Protein AF-A0AA39NBM0-F1 (afdb_monomer_lite)

Radius of gyration: 19.2 Å; chains: 1; bounding box: 53×34×44 Å

Sequence (79 aa):
RILSIQSLEAHHRFCEWMEGEYILPDTQNGSRHGFHGLNNPFILRCTIKTALGSGRPLYVILSDLIMLFPRQTTPLYGS

pLDDT: mean 85.26, std 13.92, range [40.94, 98.19]

Secondary structure (DSSP, 8-state):
-PPPHHHHHHHHHHHHHHHHTT-S-TT--TT-TT--TTHHHHHHHHHHHHHHHHT----------S-SS----------

Structure (mmCIF, N/CA/C/O backbone):
data_AF-A0AA39NBM0-F1
#
_entry.id   AF-A0AA39NBM0-F1
#
loop_
_atom_site.group_PDB
_atom_site.id
_atom_site.type_symbol
_atom_site.label_atom_id
_atom_site.label_alt_id
_atom_site.label_comp_id
_atom_site.label_asym_id
_atom_site.label_entity_id
_atom_site.label_seq_id
_atom_site.pdbx_PDB_ins_code
_atom_site.Cartn_x
_atom_site.Cartn_y
_atom_site.Cartn_z
_atom_site.occupancy
_atom_site.B_iso_or_equiv
_atom_site.auth_seq_id
_atom_site.auth_comp_id
_atom_site.auth_asym_id
_atom_site.auth_atom_id
_atom_site.pdbx_PDB_model_num
ATOM 1 N N . ARG A 1 1 ? 10.753 16.548 -13.530 1.00 50.66 1 ARG A N 1
ATOM 2 C CA . ARG A 1 1 ? 11.713 15.565 -14.089 1.00 50.66 1 ARG A CA 1
ATOM 3 C C . ARG A 1 1 ? 11.005 14.855 -15.228 1.00 50.66 1 ARG A C 1
ATOM 5 O O . ARG A 1 1 ? 9.927 14.335 -14.986 1.00 50.66 1 ARG A O 1
ATOM 12 N N . ILE A 1 2 ? 11.546 14.909 -16.441 1.00 53.22 2 ILE A N 1
ATOM 13 C CA . ILE A 1 2 ? 10.990 14.188 -17.592 1.00 53.22 2 ILE A CA 1
ATOM 14 C C . ILE A 1 2 ? 11.515 12.751 -17.513 1.00 53.22 2 ILE A C 1
ATOM 16 O O . ILE A 1 2 ? 12.723 12.559 -17.390 1.00 53.22 2 ILE A O 1
ATOM 20 N N . LEU A 1 3 ? 10.618 11.763 -17.515 1.00 67.31 3 LEU A N 1
ATOM 21 C CA . LEU A 1 3 ? 10.983 10.356 -17.678 1.00 67.31 3 LEU A CA 1
ATOM 22 C C . LEU A 1 3 ? 11.395 10.154 -19.139 1.00 67.31 3 LEU A C 1
ATOM 24 O O . LEU A 1 3 ? 10.638 10.494 -20.047 1.00 67.31 3 LEU A O 1
ATOM 28 N N . SER A 1 4 ? 12.607 9.653 -19.374 1.00 87.88 4 SER A N 1
ATOM 29 C CA . SER A 1 4 ? 13.028 9.275 -20.722 1.00 87.88 4 SER A CA 1
ATOM 30 C C . SER A 1 4 ? 12.301 8.000 -21.149 1.00 87.88 4 SER A C 1
ATOM 32 O O . SER A 1 4 ? 11.953 7.169 -20.307 1.00 87.88 4 SER A O 1
ATOM 34 N N . ILE A 1 5 ? 12.123 7.805 -22.456 1.00 89.50 5 ILE A N 1
ATOM 35 C CA . ILE A 1 5 ? 11.547 6.567 -23.010 1.00 89.50 5 ILE A CA 1
ATOM 36 C C . ILE A 1 5 ? 12.314 5.337 -22.492 1.00 89.50 5 ILE A C 1
ATOM 38 O O . ILE A 1 5 ? 11.704 4.369 -22.053 1.00 89.50 5 ILE A O 1
ATOM 42 N N . GLN A 1 6 ? 13.645 5.430 -22.418 1.00 88.81 6 GLN A N 1
ATOM 43 C CA . GLN A 1 6 ? 14.504 4.383 -21.855 1.00 88.81 6 GLN A CA 1
ATOM 44 C C . GLN A 1 6 ? 14.191 4.085 -20.380 1.00 88.81 6 GLN A C 1
ATOM 46 O O . GLN A 1 6 ? 14.157 2.926 -19.976 1.00 88.81 6 GLN A O 1
ATOM 51 N N . SER A 1 7 ? 13.942 5.118 -19.566 1.00 87.00 7 SER A N 1
ATOM 52 C CA . SER A 1 7 ? 13.566 4.927 -18.158 1.00 87.00 7 SER A CA 1
ATOM 53 C C . SER A 1 7 ? 12.188 4.281 -18.003 1.00 87.00 7 SER A C 1
ATOM 55 O O . SER A 1 7 ? 11.987 3.507 -17.070 1.00 87.00 7 SER A O 1
ATOM 57 N N . LEU A 1 8 ? 11.263 4.550 -18.930 1.00 88.19 8 LEU A N 1
ATOM 58 C CA . LEU A 1 8 ? 9.937 3.937 -18.945 1.00 88.19 8 LEU A CA 1
ATOM 59 C C . LEU A 1 8 ? 10.028 2.445 -19.292 1.00 88.19 8 LEU A C 1
ATOM 61 O O . LEU A 1 8 ? 9.444 1.616 -18.603 1.00 88.19 8 LEU A O 1
ATOM 65 N N . GLU A 1 9 ? 10.808 2.092 -20.314 1.00 91.19 9 GLU A N 1
ATOM 66 C CA . GLU A 1 9 ? 11.021 0.697 -20.713 1.00 91.19 9 GLU A CA 1
ATOM 67 C C . GLU A 1 9 ? 11.707 -0.115 -19.607 1.00 91.19 9 GLU A C 1
ATOM 69 O O . GLU A 1 9 ? 11.265 -1.213 -19.266 1.00 91.19 9 GLU A O 1
ATOM 74 N N . ALA A 1 10 ? 12.750 0.449 -18.989 1.00 90.38 10 ALA A N 1
ATOM 75 C CA . ALA A 1 10 ? 13.415 -0.176 -17.851 1.00 90.38 10 ALA A CA 1
ATOM 76 C C . ALA A 1 10 ? 12.448 -0.386 -16.675 1.00 90.38 10 ALA A C 1
ATOM 78 O O . ALA A 1 10 ? 12.456 -1.452 -16.063 1.00 90.38 10 ALA A O 1
ATOM 79 N N . HIS A 1 11 ? 11.591 0.600 -16.387 1.00 89.88 11 HIS A N 1
ATOM 80 C CA . HIS A 1 11 ? 10.568 0.486 -15.350 1.00 89.88 11 HIS A CA 1
ATOM 81 C C . HIS A 1 11 ? 9.589 -0.658 -15.636 1.00 89.88 11 HIS A C 1
ATOM 83 O O . HIS A 1 11 ? 9.377 -1.493 -14.761 1.00 89.88 11 HIS A O 1
ATOM 89 N N . HIS A 1 12 ? 9.058 -0.745 -16.859 1.00 88.94 12 HIS A N 1
ATOM 90 C CA . HIS A 1 12 ? 8.139 -1.815 -17.252 1.00 88.94 12 HIS A CA 1
ATOM 91 C C . HIS A 1 12 ? 8.755 -3.204 -17.076 1.00 88.94 12 HIS A C 1
ATOM 93 O O . HIS A 1 12 ? 8.190 -4.035 -16.369 1.00 88.94 12 HIS A O 1
ATOM 99 N N . ARG A 1 13 ? 9.950 -3.428 -17.635 1.00 92.81 13 ARG A N 1
ATOM 100 C CA . ARG A 1 13 ? 10.645 -4.721 -17.528 1.00 92.81 13 ARG A CA 1
ATOM 101 C C . ARG A 1 13 ? 10.942 -5.099 -16.079 1.00 92.81 13 ARG A C 1
ATOM 103 O O . ARG A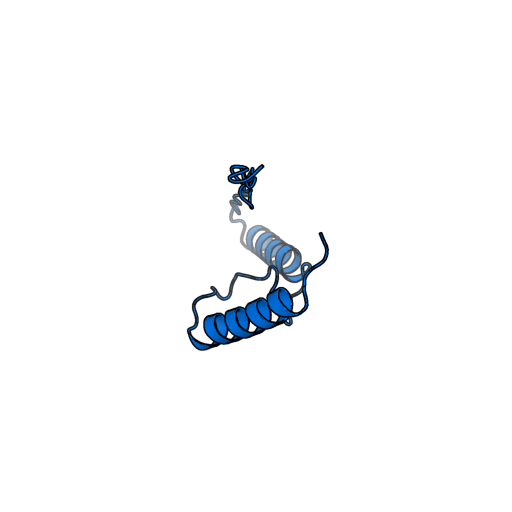 1 13 ? 10.865 -6.267 -15.712 1.00 92.81 13 ARG A O 1
ATOM 110 N N . PHE A 1 14 ? 11.2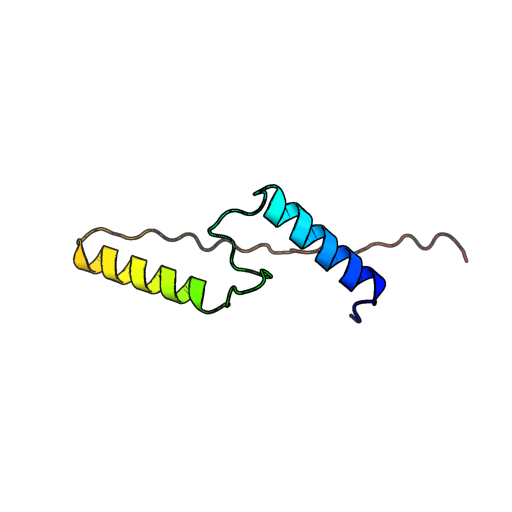96 -4.113 -15.257 1.00 92.19 14 PHE A N 1
ATOM 111 C CA . PHE A 1 14 ? 11.577 -4.341 -13.845 1.00 92.19 14 PHE A CA 1
ATOM 112 C C . PHE A 1 14 ? 10.308 -4.703 -13.065 1.00 92.19 14 PHE A C 1
ATOM 114 O O . PHE A 1 14 ? 10.339 -5.618 -12.246 1.00 92.19 14 PHE A O 1
ATOM 121 N N . CYS A 1 15 ? 9.185 -4.035 -13.342 1.00 89.62 15 CYS A N 1
ATOM 122 C CA . CYS A 1 15 ? 7.891 -4.373 -12.753 1.00 89.62 15 CYS A CA 1
ATOM 123 C C . CYS A 1 15 ? 7.439 -5.787 -13.132 1.00 89.62 15 CYS A C 1
ATOM 125 O O . CYS A 1 15 ? 7.092 -6.552 -12.238 1.00 89.62 15 CYS A O 1
ATOM 127 N N . GLU A 1 16 ? 7.506 -6.155 -14.413 1.00 91.62 16 GLU A N 1
ATOM 128 C CA . GLU A 1 16 ? 7.135 -7.499 -14.882 1.00 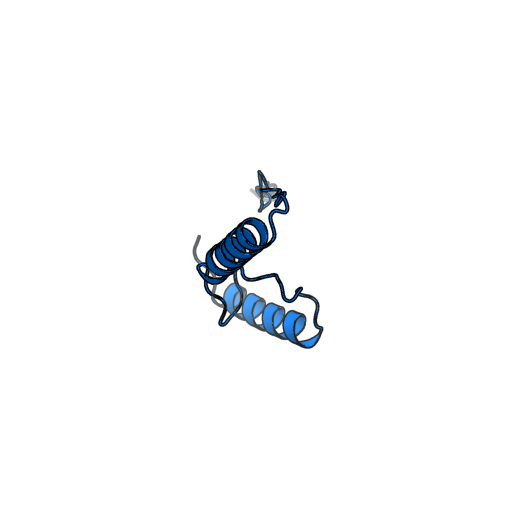91.62 16 GLU A CA 1
ATOM 129 C C . GLU A 1 16 ? 7.972 -8.591 -14.210 1.00 91.62 16 GLU A C 1
ATOM 131 O O . GLU A 1 16 ? 7.434 -9.595 -13.747 1.00 91.62 16 GLU A O 1
ATOM 136 N N . TRP A 1 17 ? 9.285 -8.374 -14.101 1.00 94.88 17 TRP A N 1
ATOM 137 C CA . TRP A 1 17 ? 10.175 -9.309 -13.419 1.00 94.88 17 TRP A CA 1
ATOM 138 C C . TRP A 1 17 ? 9.842 -9.446 -11.927 1.00 94.88 17 TRP A C 1
ATOM 140 O O . TRP A 1 17 ? 9.715 -10.561 -11.429 1.00 94.88 17 TRP A O 1
ATOM 150 N N . MET A 1 18 ? 9.647 -8.333 -11.211 1.00 93.62 18 MET A N 1
ATOM 151 C CA . MET A 1 18 ? 9.308 -8.377 -9.784 1.00 93.62 18 MET A CA 1
ATOM 152 C C . MET A 1 18 ? 7.966 -9.058 -9.508 1.00 93.62 18 MET A C 1
ATOM 154 O O . MET A 1 18 ? 7.826 -9.725 -8.481 1.00 93.62 18 MET A O 1
ATOM 158 N N . GLU A 1 19 ? 6.981 -8.874 -10.389 1.00 89.88 19 GLU A N 1
ATOM 159 C CA . GLU A 1 19 ? 5.689 -9.552 -10.283 1.00 89.88 19 GLU A CA 1
ATOM 160 C C . GLU A 1 19 ? 5.809 -11.049 -10.594 1.00 89.88 19 GLU A C 1
ATOM 162 O O . GLU A 1 19 ? 5.238 -11.856 -9.864 1.00 89.88 19 GLU A O 1
ATOM 167 N N . GLY A 1 20 ? 6.590 -11.429 -11.611 1.00 92.06 20 GLY A N 1
ATOM 168 C CA . GLY A 1 20 ? 6.836 -12.833 -11.959 1.00 92.06 20 GLY A CA 1
ATOM 169 C C . GLY A 1 20 ? 7.581 -13.622 -10.877 1.00 92.06 20 GLY A C 1
ATOM 170 O O . GLY A 1 20 ? 7.305 -14.803 -10.682 1.00 92.06 20 GLY A O 1
ATOM 171 N N . GLU A 1 21 ? 8.475 -12.963 -10.139 1.00 95.81 21 GLU A N 1
ATOM 172 C CA . GLU A 1 21 ? 9.270 -13.563 -9.057 1.00 95.81 21 GLU A CA 1
ATOM 173 C C . GLU A 1 21 ? 8.642 -13.395 -7.659 1.00 95.81 21 GLU A C 1
ATOM 175 O O . GLU A 1 21 ? 9.259 -13.756 -6.659 1.00 95.81 21 GLU A O 1
ATOM 180 N N . TYR A 1 22 ? 7.426 -12.841 -7.559 1.00 91.50 22 TYR A N 1
ATOM 181 C CA . TYR A 1 22 ? 6.729 -12.607 -6.282 1.00 91.50 22 TYR A CA 1
ATOM 182 C C . TYR A 1 22 ? 7.556 -11.802 -5.260 1.00 91.50 22 TYR A C 1
ATOM 184 O O . TYR A 1 22 ? 7.476 -12.020 -4.050 1.00 91.50 22 TYR A O 1
ATOM 192 N N . ILE A 1 23 ? 8.361 -10.849 -5.740 1.00 94.00 23 ILE A N 1
ATOM 193 C CA . ILE A 1 23 ? 9.230 -10.019 -4.890 1.00 94.00 23 ILE A CA 1
ATOM 194 C C . ILE A 1 23 ? 8.407 -8.993 -4.104 1.00 94.00 23 ILE A C 1
ATOM 196 O O . ILE A 1 23 ? 8.743 -8.649 -2.969 1.00 94.00 23 ILE A O 1
ATOM 200 N N . LEU A 1 24 ? 7.337 -8.476 -4.713 1.00 88.50 24 LEU A N 1
ATOM 201 C CA . LEU A 1 24 ? 6.483 -7.470 -4.090 1.00 88.50 24 LEU A CA 1
ATOM 202 C C . LEU A 1 24 ? 5.451 -8.142 -3.176 1.00 88.50 24 LEU A C 1
ATOM 204 O O . LEU A 1 24 ? 4.740 -9.037 -3.631 1.00 88.50 24 LEU A O 1
ATOM 208 N N . PRO A 1 25 ? 5.305 -7.696 -1.916 1.00 88.62 25 PRO A N 1
ATOM 209 C CA . PRO A 1 25 ? 4.293 -8.250 -1.031 1.00 88.62 25 PRO A CA 1
ATOM 210 C C . PRO A 1 25 ? 2.888 -7.868 -1.509 1.00 88.62 25 PRO A C 1
ATOM 212 O O . PRO A 1 25 ? 2.668 -6.764 -2.011 1.00 88.62 25 PRO A O 1
ATOM 215 N N . ASP A 1 26 ? 1.908 -8.738 -1.255 1.00 86.56 26 ASP A N 1
ATOM 216 C CA . ASP A 1 26 ? 0.503 -8.524 -1.644 1.00 86.56 26 ASP A CA 1
ATOM 217 C C . ASP A 1 26 ? -0.106 -7.238 -1.066 1.00 86.56 26 ASP A C 1
ATOM 219 O O . ASP A 1 26 ? -1.057 -6.674 -1.609 1.00 86.56 26 ASP A O 1
ATOM 223 N N . THR A 1 27 ? 0.449 -6.751 0.044 1.00 85.75 27 THR A N 1
ATOM 224 C CA . THR A 1 27 ? 0.024 -5.520 0.714 1.00 85.75 27 THR A CA 1
ATOM 225 C C . THR A 1 27 ? 0.601 -4.251 0.079 1.00 85.75 27 THR A C 1
ATOM 227 O O . THR A 1 27 ? 0.151 -3.150 0.408 1.00 85.75 27 THR A O 1
ATOM 230 N N . GLN A 1 28 ? 1.570 -4.361 -0.839 1.00 88.62 28 GLN A N 1
ATOM 231 C CA . GLN A 1 28 ? 2.136 -3.212 -1.541 1.00 88.62 28 GLN A CA 1
ATOM 232 C C . GLN A 1 28 ? 1.215 -2.753 -2.675 1.00 88.62 28 GLN A C 1
ATOM 234 O O . GLN A 1 28 ? 1.074 -3.393 -3.714 1.00 88.62 28 GLN A O 1
ATOM 239 N N . ASN A 1 29 ? 0.637 -1.573 -2.480 1.00 88.69 29 ASN A N 1
ATOM 240 C CA . ASN A 1 29 ? -0.294 -0.943 -3.414 1.00 88.69 29 ASN A CA 1
ATOM 241 C C . ASN A 1 29 ? 0.372 0.154 -4.268 1.00 88.69 29 ASN A C 1
ATOM 243 O O . ASN A 1 29 ? 0.064 0.323 -5.444 1.00 88.69 29 ASN A O 1
ATOM 247 N N . GLY A 1 30 ? 1.310 0.900 -3.678 1.00 87.81 30 GLY A N 1
ATOM 248 C CA . GLY A 1 30 ? 1.935 2.050 -4.330 1.00 87.81 30 GLY A CA 1
ATOM 249 C C . GLY A 1 30 ? 2.652 1.679 -5.630 1.00 87.81 30 GLY A C 1
ATOM 250 O O . GLY A 1 30 ? 3.403 0.705 -5.670 1.00 87.81 30 GLY A O 1
ATOM 251 N N . SER A 1 31 ? 2.437 2.491 -6.669 1.00 85.00 31 SER A N 1
ATOM 252 C CA . SER A 1 31 ? 3.097 2.380 -7.979 1.00 85.00 31 SER A CA 1
ATOM 253 C C . SER A 1 31 ? 2.948 1.014 -8.655 1.00 85.00 31 SER A C 1
ATOM 255 O O . SER A 1 31 ? 3.827 0.604 -9.410 1.00 85.00 31 SER A O 1
ATOM 257 N N . ARG A 1 32 ? 1.842 0.309 -8.387 1.00 86.00 32 ARG A N 1
ATOM 258 C CA . ARG A 1 32 ? 1.571 -1.014 -8.942 1.00 86.00 32 ARG A CA 1
ATOM 259 C C . ARG A 1 32 ? 0.394 -0.972 -9.915 1.00 86.00 32 ARG A C 1
ATOM 261 O O . ARG A 1 32 ? -0.598 -0.282 -9.675 1.00 86.00 32 ARG A O 1
ATOM 268 N N . HIS A 1 33 ? 0.505 -1.690 -11.030 1.00 84.62 33 HIS A N 1
ATOM 269 C CA . HIS A 1 33 ? -0.54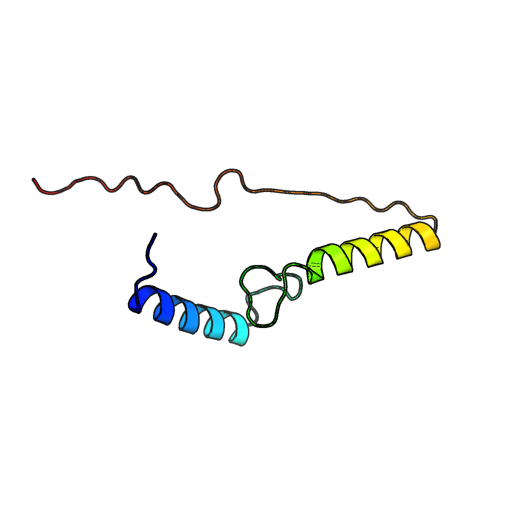9 -1.704 -12.040 1.00 84.62 33 HIS A CA 1
ATOM 270 C C . HIS A 1 33 ? -1.836 -2.326 -11.476 1.00 84.62 33 HIS A C 1
ATOM 272 O O . HIS A 1 33 ? -1.791 -3.343 -10.792 1.00 84.62 33 HIS A O 1
ATOM 278 N N . GLY A 1 34 ? -2.988 -1.699 -11.734 1.00 86.44 34 GLY A N 1
ATOM 279 C CA . GLY A 1 34 ? -4.290 -2.155 -11.224 1.00 86.44 34 GLY A CA 1
ATOM 280 C C . GLY A 1 34 ? -4.560 -1.841 -9.745 1.00 86.44 34 GLY A C 1
ATOM 281 O O . GLY A 1 34 ? -5.661 -2.090 -9.255 1.00 86.44 34 GLY A O 1
ATOM 282 N N . PHE A 1 35 ? -3.597 -1.254 -9.031 1.00 88.19 35 PHE A N 1
ATOM 283 C CA . PHE A 1 35 ? -3.765 -0.824 -7.650 1.00 88.19 35 PHE A CA 1
ATOM 284 C C . PHE A 1 35 ? -4.053 0.677 -7.577 1.00 88.19 35 PHE A C 1
ATOM 286 O O . PHE A 1 35 ? -3.465 1.494 -8.286 1.00 88.19 35 PHE A O 1
ATOM 293 N N . HIS A 1 36 ? -4.994 1.046 -6.708 1.00 88.38 36 HIS A N 1
ATOM 294 C CA . HIS A 1 36 ? -5.419 2.427 -6.530 1.00 88.38 36 HIS A CA 1
ATOM 295 C C . HIS A 1 36 ? -5.057 2.906 -5.131 1.00 88.38 36 HIS A C 1
ATOM 297 O O . HIS A 1 36 ? -5.245 2.192 -4.142 1.00 88.38 36 HIS A O 1
ATOM 303 N N . GLY A 1 37 ? -4.656 4.177 -5.032 1.00 87.50 37 GLY A N 1
ATOM 304 C CA . GLY A 1 37 ? -4.350 4.820 -3.751 1.00 87.50 37 GLY A CA 1
ATOM 305 C C . GLY A 1 37 ? -5.496 4.748 -2.735 1.00 87.50 37 GLY A C 1
ATOM 306 O O . GLY A 1 37 ? -5.246 4.819 -1.538 1.00 87.50 37 GLY A O 1
ATOM 307 N N . LEU A 1 38 ? -6.736 4.531 -3.194 1.00 93.06 38 LEU A N 1
ATOM 308 C CA . LEU A 1 38 ? -7.912 4.328 -2.347 1.00 93.06 38 LEU A CA 1
ATOM 309 C C . LEU A 1 38 ? -8.014 2.931 -1.712 1.00 93.06 38 LEU A C 1
ATOM 311 O O . LEU A 1 38 ? -8.730 2.791 -0.720 1.00 93.06 38 LEU A O 1
ATOM 315 N N . ASN A 1 39 ? -7.295 1.911 -2.194 1.00 92.31 39 ASN A N 1
ATOM 316 C CA . ASN A 1 39 ? -7.404 0.578 -1.587 1.00 92.31 39 ASN A CA 1
ATOM 317 C C . ASN A 1 39 ? -6.806 0.579 -0.169 1.00 92.31 39 ASN A C 1
ATOM 319 O O . ASN A 1 39 ? -7.374 -0.028 0.731 1.00 92.31 39 ASN A O 1
ATOM 323 N N . ASN A 1 40 ? -5.726 1.330 0.070 1.00 91.81 40 ASN A N 1
ATOM 324 C CA . ASN A 1 40 ? -5.113 1.451 1.399 1.00 91.81 40 ASN A CA 1
ATOM 325 C C . ASN A 1 40 ? -6.058 2.065 2.453 1.00 91.81 40 ASN A C 1
ATOM 327 O O . ASN A 1 40 ? -6.282 1.425 3.483 1.00 91.81 40 ASN A O 1
ATOM 331 N N . PRO A 1 41 ? -6.661 3.256 2.241 1.00 93.06 41 PRO A N 1
ATOM 332 C CA . PRO A 1 41 ? -7.618 3.809 3.194 1.00 93.06 41 PRO A CA 1
ATOM 333 C C . PRO A 1 41 ? -8.894 2.966 3.294 1.00 93.06 41 PRO A C 1
ATOM 335 O O . PRO A 1 41 ? -9.494 2.913 4.367 1.00 93.06 41 PRO A O 1
ATOM 338 N N . PHE A 1 42 ? -9.299 2.267 2.227 1.00 94.44 42 PHE A N 1
ATOM 339 C CA . PHE A 1 42 ? -10.404 1.312 2.299 1.00 94.44 42 PHE A CA 1
ATOM 340 C C . PHE A 1 42 ? -10.093 0.147 3.250 1.00 94.44 42 PHE A C 1
ATOM 342 O O . PHE A 1 42 ? -10.890 -0.129 4.149 1.00 94.44 42 PHE A O 1
ATOM 349 N N . ILE A 1 43 ? -8.922 -0.485 3.111 1.00 93.06 43 ILE A N 1
ATOM 350 C CA . ILE A 1 43 ? -8.458 -1.555 4.007 1.00 93.06 43 ILE A CA 1
ATOM 351 C C . ILE A 1 43 ? -8.393 -1.036 5.445 1.00 93.06 43 ILE A C 1
ATOM 353 O O . ILE A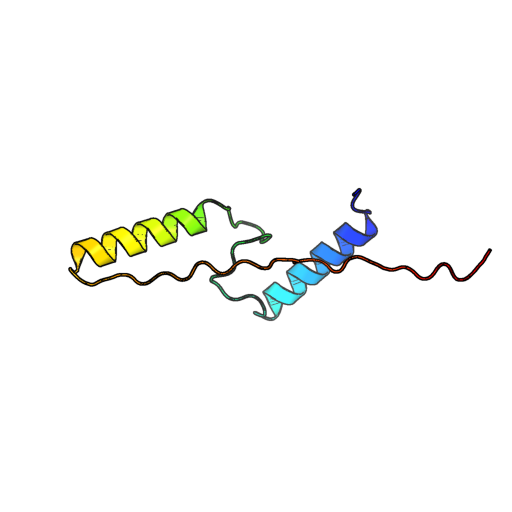 1 43 ? -8.987 -1.641 6.335 1.00 93.06 43 ILE A 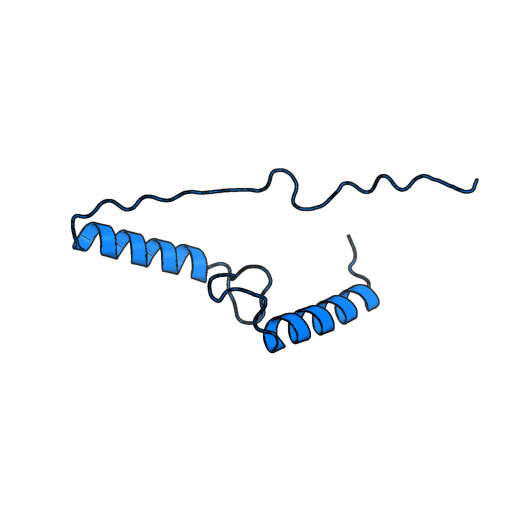O 1
ATOM 357 N N . LEU A 1 44 ? -7.769 0.126 5.670 1.00 94.88 44 LEU A N 1
ATOM 358 C CA . LEU A 1 44 ? -7.684 0.741 6.996 1.00 94.88 44 LEU A CA 1
ATOM 359 C C . LEU A 1 44 ? -9.073 0.969 7.610 1.00 94.88 44 LEU A C 1
ATOM 361 O O . LEU A 1 44 ? -9.301 0.634 8.773 1.00 94.88 44 LEU A O 1
ATOM 365 N N . ARG A 1 45 ? -10.031 1.480 6.828 1.00 96.56 45 ARG A N 1
ATOM 366 C CA . ARG A 1 45 ? -11.417 1.671 7.275 1.00 96.56 45 ARG A CA 1
ATOM 367 C C . ARG A 1 45 ? -12.074 0.351 7.676 1.00 96.56 45 ARG A C 1
ATOM 369 O O . ARG A 1 45 ? -12.757 0.306 8.700 1.00 96.56 45 ARG A O 1
ATOM 376 N N . CYS A 1 46 ? -11.895 -0.712 6.896 1.00 96.88 46 CYS A N 1
ATOM 377 C CA . CYS A 1 46 ? -12.416 -2.039 7.226 1.00 96.88 46 CYS A CA 1
ATOM 378 C C . CYS A 1 46 ? -11.807 -2.580 8.526 1.00 96.88 46 CYS A C 1
ATOM 380 O O . CYS A 1 46 ? -12.540 -3.082 9.383 1.00 96.88 46 CYS A O 1
ATOM 382 N N . THR A 1 47 ? -10.501 -2.403 8.726 1.00 95.94 47 THR A N 1
ATOM 383 C CA . THR A 1 47 ? -9.818 -2.804 9.962 1.00 95.94 47 THR A CA 1
ATOM 384 C C . THR A 1 47 ? -10.348 -2.028 11.169 1.00 95.94 47 THR A C 1
ATOM 386 O O . THR A 1 47 ? -10.673 -2.637 12.186 1.00 95.94 47 THR A O 1
ATOM 389 N N . ILE A 1 48 ? -10.544 -0.708 11.043 1.00 97.62 48 ILE A N 1
ATOM 390 C CA . ILE A 1 48 ? -11.145 0.130 12.096 1.00 97.62 48 ILE A CA 1
ATOM 391 C C . ILE A 1 48 ? -12.547 -0.372 12.450 1.00 97.62 48 ILE A C 1
ATOM 393 O O . ILE A 1 48 ? -12.851 -0.583 13.623 1.00 97.62 48 ILE A O 1
ATOM 397 N N . LYS A 1 49 ? -13.404 -0.613 11.450 1.00 98.19 49 LYS A N 1
ATOM 398 C CA . LYS A 1 49 ? -14.761 -1.127 11.693 1.00 98.19 49 LYS A CA 1
ATOM 399 C C . LYS A 1 49 ? -14.751 -2.485 12.398 1.00 98.19 49 LYS A C 1
ATOM 401 O O . LYS A 1 49 ? -15.587 -2.720 13.265 1.00 98.19 49 LYS A O 1
ATOM 406 N N . THR A 1 50 ? -13.812 -3.357 12.045 1.00 97.94 50 THR A N 1
ATOM 407 C CA . THR A 1 50 ? -13.674 -4.690 12.649 1.00 97.94 50 THR A CA 1
ATOM 408 C C . THR A 1 50 ? -13.213 -4.600 14.104 1.00 97.94 50 THR A C 1
ATOM 410 O O . THR A 1 50 ? -13.752 -5.284 14.974 1.00 97.94 50 THR A O 1
ATOM 413 N N . ALA A 1 51 ? -12.259 -3.717 14.400 1.00 97.81 51 ALA A N 1
ATOM 414 C CA . ALA A 1 51 ? -11.795 -3.455 15.759 1.00 97.81 51 ALA A CA 1
ATOM 415 C C . ALA A 1 51 ? -12.924 -2.901 16.646 1.00 97.81 51 ALA A C 1
ATOM 417 O O . ALA A 1 51 ? -13.185 -3.434 17.724 1.00 97.81 51 ALA A O 1
ATOM 418 N N . LEU A 1 52 ? -13.677 -1.919 16.134 1.00 97.50 52 LEU A N 1
ATOM 419 C CA . LEU A 1 52 ? -14.849 -1.363 16.818 1.00 97.50 52 LEU A CA 1
ATOM 420 C C . LEU A 1 52 ? -15.919 -2.430 17.086 1.00 97.50 52 LEU A C 1
ATOM 422 O O . LEU A 1 52 ? -16.435 -2.511 18.196 1.00 97.50 52 LEU A O 1
ATOM 426 N N . GLY A 1 53 ? -16.227 -3.273 16.094 1.00 98.06 53 GLY A N 1
ATOM 427 C CA . GLY A 1 53 ? -17.221 -4.341 16.235 1.00 98.06 53 GLY A CA 1
ATOM 428 C C . GLY A 1 53 ? -16.793 -5.478 17.167 1.00 98.06 53 GLY A C 1
ATOM 429 O O . GLY A 1 53 ? -17.643 -6.119 17.775 1.00 98.06 53 GLY A O 1
ATOM 430 N N . SER A 1 54 ? -15.489 -5.722 17.304 1.00 97.31 54 SER A N 1
ATOM 431 C CA . SER A 1 54 ? -14.947 -6.764 18.189 1.00 97.31 54 SER A CA 1
ATOM 432 C C . SER A 1 54 ? -14.624 -6.273 19.603 1.00 97.31 54 SER A C 1
ATOM 434 O O . SER A 1 54 ? -14.246 -7.084 20.448 1.00 97.31 54 SER A O 1
ATOM 436 N N . GLY A 1 55 ? -14.743 -4.967 19.871 1.00 97.12 55 GLY A N 1
ATOM 437 C CA . GLY A 1 55 ? -14.373 -4.366 21.156 1.00 97.12 55 GLY A CA 1
ATOM 438 C C . GLY A 1 55 ? -12.875 -4.451 21.468 1.00 97.12 55 GLY A C 1
ATOM 439 O O . GLY A 1 55 ? -12.483 -4.324 22.627 1.00 97.12 55 GLY A O 1
ATOM 440 N N . ARG A 1 56 ? -12.030 -4.698 20.458 1.00 96.44 56 ARG A N 1
ATOM 441 C CA . ARG A 1 56 ? -10.574 -4.811 20.611 1.00 96.44 56 ARG A CA 1
ATOM 442 C C . ARG A 1 56 ? -9.885 -3.554 20.079 1.00 96.44 56 ARG A C 1
ATOM 444 O O . ARG A 1 56 ? -10.300 -3.034 19.044 1.00 96.44 56 ARG A O 1
ATOM 451 N N . PRO A 1 57 ? -8.823 -3.069 20.741 1.00 95.88 57 PRO A N 1
ATOM 452 C CA . PRO A 1 57 ? -8.072 -1.924 20.248 1.00 95.88 57 PRO A CA 1
ATOM 453 C C . PRO A 1 57 ? -7.339 -2.261 18.942 1.00 95.88 57 PRO A C 1
ATOM 455 O O . PRO A 1 57 ? -6.817 -3.364 18.772 1.00 95.88 57 PRO A O 1
ATOM 458 N N . LEU A 1 58 ? -7.274 -1.283 18.037 1.00 96.81 58 LEU A N 1
ATOM 459 C CA . LEU A 1 58 ? -6.433 -1.320 16.843 1.00 96.81 58 LEU A CA 1
ATOM 460 C C . LEU A 1 58 ? -5.231 -0.398 17.050 1.00 96.81 58 LEU A C 1
ATOM 462 O O . LEU A 1 58 ? -5.404 0.806 17.226 1.00 96.81 58 LEU A O 1
ATOM 466 N N . TYR A 1 59 ? -4.024 -0.953 16.984 1.00 96.19 59 TYR A N 1
ATOM 467 C CA . TYR A 1 59 ? -2.781 -0.186 17.015 1.00 96.19 59 TYR A CA 1
ATOM 468 C C . TYR A 1 59 ? -2.263 -0.004 15.588 1.00 96.19 59 TYR A C 1
ATOM 470 O O . TYR A 1 59 ? -2.136 -0.978 14.848 1.00 96.19 59 TYR A O 1
ATOM 478 N N . VAL A 1 60 ? -1.979 1.238 15.195 1.00 94.38 60 VAL A N 1
ATOM 479 C CA . VAL A 1 60 ? -1.512 1.586 13.845 1.00 94.38 60 VAL A CA 1
ATOM 480 C C . VAL A 1 60 ? -0.209 2.360 13.957 1.00 94.38 60 VAL A C 1
ATOM 482 O O . VAL A 1 60 ? -0.123 3.321 14.719 1.00 94.38 60 VAL A O 1
ATOM 485 N N . ILE A 1 61 ? 0.790 1.956 13.174 1.00 93.62 61 ILE A N 1
ATOM 486 C CA . ILE A 1 61 ? 2.050 2.682 13.025 1.00 93.62 61 ILE A CA 1
ATOM 487 C C . ILE A 1 61 ? 2.057 3.303 11.632 1.00 93.62 61 ILE A C 1
ATOM 489 O O . ILE A 1 61 ? 1.935 2.599 10.631 1.00 93.62 61 ILE A O 1
ATOM 493 N N . LEU A 1 62 ? 2.184 4.627 11.580 1.00 90.25 62 LEU A N 1
ATOM 494 C CA . LEU A 1 62 ? 2.369 5.377 10.343 1.00 90.25 62 LEU A CA 1
ATOM 495 C C . LEU A 1 62 ? 3.849 5.734 10.233 1.00 90.25 62 LEU A C 1
ATOM 497 O O . LEU A 1 62 ? 4.316 6.684 10.856 1.00 90.25 62 LEU A O 1
ATOM 501 N N . SER A 1 63 ? 4.589 4.924 9.485 1.00 89.00 63 SER A N 1
ATOM 502 C CA . SER A 1 63 ? 5.998 5.174 9.194 1.00 89.00 63 SER A CA 1
ATOM 503 C C . SER A 1 63 ? 6.121 5.863 7.844 1.00 89.00 63 SER A C 1
ATOM 505 O O . SER A 1 63 ? 5.543 5.399 6.863 1.00 89.00 63 SER A O 1
ATOM 507 N N . ASP A 1 64 ? 6.889 6.947 7.802 1.00 88.81 64 ASP A N 1
ATOM 508 C CA . ASP A 1 64 ? 7.230 7.649 6.568 1.00 88.81 64 ASP A CA 1
ATOM 509 C C . ASP A 1 64 ? 8.749 7.779 6.431 1.00 88.81 64 ASP A C 1
ATOM 511 O O . ASP A 1 64 ? 9.486 7.802 7.422 1.00 88.81 64 ASP A O 1
ATOM 515 N N . LEU A 1 65 ? 9.222 7.841 5.190 1.00 83.31 65 LEU A N 1
ATOM 516 C CA . LEU A 1 65 ? 10.638 7.951 4.865 1.00 83.31 65 LEU A CA 1
ATOM 517 C C . LEU A 1 65 ? 10.973 9.407 4.533 1.00 83.31 65 LEU A C 1
ATOM 519 O O . LEU A 1 65 ? 10.578 9.926 3.494 1.00 83.31 65 LEU A O 1
ATOM 523 N N . ILE A 1 66 ? 11.782 10.044 5.389 1.00 80.31 66 ILE A N 1
ATOM 524 C CA . ILE A 1 66 ? 12.184 11.462 5.267 1.00 80.31 66 ILE A CA 1
ATOM 525 C C . ILE A 1 66 ? 12.854 11.760 3.907 1.00 80.31 66 ILE A C 1
ATOM 527 O O . ILE A 1 66 ? 12.745 12.872 3.388 1.00 80.31 66 ILE A O 1
ATOM 531 N N . MET A 1 67 ? 13.536 10.776 3.304 1.00 75.75 67 MET A N 1
ATOM 532 C CA . MET A 1 67 ? 14.122 10.874 1.963 1.00 75.75 67 MET A CA 1
ATOM 533 C C . MET A 1 67 ? 14.031 9.536 1.222 1.00 75.75 67 MET A C 1
ATOM 535 O O . MET A 1 67 ? 14.882 8.666 1.380 1.00 75.75 67 MET A O 1
ATOM 539 N N . LEU A 1 68 ? 13.017 9.395 0.368 1.00 76.25 68 LEU A N 1
ATOM 540 C CA . LEU A 1 68 ? 12.815 8.207 -0.476 1.00 76.25 68 LEU A CA 1
ATOM 541 C C . LEU A 1 68 ? 13.826 8.084 -1.624 1.00 76.25 68 LEU A C 1
ATOM 543 O O . LEU A 1 68 ? 14.069 6.988 -2.119 1.00 76.25 68 LEU A O 1
ATOM 547 N N . PHE A 1 69 ? 14.420 9.200 -2.052 1.00 77.75 69 PHE A N 1
ATOM 548 C CA . PHE A 1 69 ? 15.389 9.225 -3.142 1.00 77.75 69 PHE A CA 1
ATOM 549 C C . PHE A 1 69 ? 16.669 9.938 -2.703 1.00 77.75 69 PHE A C 1
ATOM 551 O O . PHE A 1 69 ? 16.589 11.027 -2.122 1.00 77.75 69 PHE A O 1
ATOM 558 N N . PRO A 1 70 ? 17.854 9.385 -3.010 1.00 72.75 70 PRO A N 1
ATOM 559 C CA . PRO A 1 70 ? 19.109 10.064 -2.740 1.00 72.75 70 PRO A CA 1
ATOM 560 C C . PRO A 1 70 ? 19.201 11.356 -3.562 1.00 72.75 70 PRO A C 1
ATOM 562 O O . PRO A 1 70 ? 18.893 11.387 -4.758 1.00 72.75 70 PRO A O 1
ATOM 565 N N . ARG A 1 71 ? 19.665 12.439 -2.929 1.00 65.00 71 ARG A N 1
ATOM 566 C CA . ARG A 1 71 ? 20.132 13.620 -3.664 1.00 65.00 71 ARG A CA 1
ATOM 567 C C . ARG A 1 71 ? 21.409 13.211 -4.394 1.00 65.00 71 ARG A C 1
ATOM 569 O O . ARG A 1 71 ? 22.404 12.905 -3.751 1.00 65.00 71 ARG A O 1
ATOM 576 N N . GLN A 1 72 ? 21.380 13.173 -5.723 1.00 58.78 72 GLN A N 1
ATOM 577 C CA . GLN A 1 72 ? 22.589 12.955 -6.514 1.00 58.78 72 GLN A CA 1
ATOM 578 C C . GLN A 1 72 ? 23.557 14.124 -6.282 1.00 58.78 72 GLN A C 1
ATOM 580 O O . GLN A 1 72 ? 23.317 15.229 -6.762 1.00 58.78 72 GLN A O 1
ATOM 585 N N . THR A 1 73 ? 24.656 13.887 -5.573 1.00 52.25 73 THR A N 1
ATOM 586 C CA . THR A 1 73 ? 25.906 14.612 -5.804 1.00 52.25 73 THR A CA 1
ATOM 587 C C . THR A 1 73 ? 26.575 13.947 -6.995 1.00 52.25 73 THR A C 1
ATOM 589 O O . THR A 1 73 ? 27.280 12.954 -6.856 1.00 52.25 73 THR A O 1
ATOM 592 N N . THR A 1 74 ? 26.318 14.458 -8.194 1.00 61.69 74 THR A N 1
ATOM 593 C CA . THR A 1 74 ? 27.166 14.143 -9.343 1.00 61.69 74 THR A CA 1
ATOM 594 C C . THR A 1 74 ? 28.482 14.897 -9.128 1.00 61.69 74 THR A C 1
ATOM 596 O O . THR A 1 74 ? 28.446 16.129 -9.127 1.00 61.69 74 THR A O 1
ATOM 599 N N . PRO A 1 75 ? 29.639 14.247 -8.899 1.00 52.12 75 PRO A N 1
ATOM 600 C CA . PRO A 1 75 ? 30.902 14.959 -9.005 1.00 52.12 75 PRO A CA 1
ATOM 601 C C . PRO A 1 75 ? 31.057 15.397 -10.464 1.00 52.12 75 PRO A C 1
ATOM 603 O O . PRO A 1 75 ? 31.002 14.572 -11.376 1.00 52.12 75 PRO A O 1
ATOM 606 N N . LEU A 1 76 ? 31.204 16.703 -10.689 1.00 55.81 76 LEU A N 1
ATOM 607 C CA . LEU A 1 76 ? 31.586 17.251 -11.986 1.00 55.81 76 LEU A CA 1
ATOM 608 C C . LEU A 1 76 ? 33.044 16.851 -12.246 1.00 55.81 76 LEU A C 1
ATOM 610 O O . LEU A 1 76 ? 33.964 17.585 -11.904 1.00 55.81 76 LEU A O 1
ATOM 614 N N . TYR A 1 77 ? 33.267 15.656 -12.789 1.00 52.00 77 TYR A N 1
ATOM 615 C CA . TYR A 1 77 ? 34.536 15.320 -13.425 1.00 52.00 77 TYR A CA 1
ATOM 616 C C . TYR A 1 77 ? 34.438 15.730 -14.894 1.00 52.00 77 TYR A C 1
ATOM 618 O O . TYR A 1 77 ? 33.693 15.120 -15.657 1.00 52.00 77 TYR A O 1
ATOM 626 N N . GLY A 1 78 ? 35.186 16.771 -15.263 1.00 54.44 78 GLY A N 1
ATOM 627 C CA . GLY A 1 78 ? 35.385 17.196 -16.649 1.00 54.44 78 GLY A CA 1
ATOM 628 C C . GLY A 1 78 ? 34.833 18.585 -16.964 1.00 54.44 78 GLY A C 1
ATOM 629 O O . GLY A 1 78 ? 33.778 18.705 -17.582 1.00 54.44 78 GLY A O 1
ATOM 630 N N . SER A 1 79 ? 35.584 19.618 -16.582 1.00 40.94 79 SER A N 1
ATOM 631 C CA . SER A 1 79 ? 35.639 20.909 -17.280 1.00 40.94 79 SER A CA 1
ATOM 632 C C . SER A 1 79 ? 37.098 21.262 -17.498 1.00 40.94 79 SER A C 1
ATOM 634 O O . SER A 1 79 ? 37.821 21.212 -16.475 1.00 40.94 79 SER A O 1
#

Organism: Armillaria tabescens (NCBI:txid1929756)

Foldseek 3Di:
DDQDPVNVVVVVVVLVVCVVVVVDDPPDQPPHPPGDPVVVVVVVVVVVVVCVVVVHDDDDDDDDDPDPDDDDPDPPDDD